Protein AF-A0A7G2SI62-F1 (afdb_monomer)

Sequence (96 aa):
MTEKNTNDGAEENEKLIARILPDVFIADGFGDCIIGVVEGFSQPMAVLYDKSKVLKSLQEHMEEDEAREYYEFNILGSYVGEYTPLYATKMEDLDE

Foldseek 3Di:
DDDPDLVVVLVVLVVVCCVVPVPADDDPPQSSQFPAWDDDPPADIETEGAPVSQLVSVCVPDPNVVSVVCCVCPQVVDDPDRHRHHYDYDPVRPVD

Mean predicted aligned error: 5.15 Å

Secondary structure (DSSP, 8-state):
-----HHHHHHHHHHHHHHH-TTS---TT-GGGEEEEEEETTEEEEEEEEHHHHHHHHTTTS-HHHHHHHIIIIIIT---STT--EEEPPGGGS--

pLDDT: mean 90.22, std 13.66, range [40.47, 98.12]

Solvent-accessible surface area (backbone atoms only — not comparable to full-atom values): 5699 Å² total; per-residue (Å²): 134,81,78,75,58,69,73,66,52,20,59,52,49,52,52,50,45,50,72,78,42,70,79,44,43,78,67,85,95,41,48,85,25,55,76,52,73,44,76,51,99,92,44,62,52,19,36,28,29,38,40,68,52,48,42,53,60,40,41,78,79,41,54,69,70,56,19,51,52,45,38,52,57,66,53,75,54,49,80,80,56,81,23,36,62,44,69,43,77,53,82,92,59,70,86,113

Nearest PDB structures (foldseek):
  7qiz-assembly1_NA  TM=3.035E-01  e=5.735E-01  Solanum lycopersicum
  8q87-assembly1_Ac  TM=2.549E-01  e=2.752E-01  Gallus gallus
  6xu8-assembly1_AD  TM=2.717E-01  e=7.490E-01  Drosophila melanogaster
  5xxu-assembly1_D  TM=2.949E-01  e=1.366E+00  Toxoplasma gondii
  6wdr-assembly1_D  TM=3.132E-01  e=1.668E+00  Saccharomyces cerevisiae S288C

Structure (mmCIF, N/CA/C/O backbone):
data_AF-A0A7G2SI62-F1
#
_entry.id   AF-A0A7G2SI62-F1
#
loop_
_atom_site.group_PDB
_atom_site.id
_atom_site.type_symbol
_atom_site.label_atom_id
_atom_site.label_alt_id
_atom_site.label_comp_id
_atom_site.label_asym_id
_atom_site.label_entity_id
_atom_site.label_seq_id
_atom_site.pdbx_PDB_ins_code
_atom_site.Cartn_x
_atom_site.Cartn_y
_atom_site.Cartn_z
_atom_site.occupancy
_atom_site.B_iso_or_equiv
_atom_site.auth_seq_id
_atom_site.auth_comp_id
_atom_site.auth_asym_id
_atom_site.auth_atom_id
_atom_site.pdbx_PDB_model_num
ATOM 1 N N . MET A 1 1 ? -23.477 8.326 -17.669 1.00 41.09 1 MET A N 1
ATOM 2 C CA . MET A 1 1 ? -22.105 8.371 -17.132 1.00 41.09 1 MET A CA 1
ATOM 3 C C . MET A 1 1 ? -22.053 7.275 -16.097 1.00 41.09 1 MET A C 1
ATOM 5 O O . MET A 1 1 ? -22.602 7.450 -15.024 1.00 41.09 1 MET A O 1
ATOM 9 N N . THR A 1 2 ? -21.614 6.090 -16.503 1.00 40.47 2 THR A N 1
ATOM 10 C CA . THR A 1 2 ? -21.564 4.910 -15.640 1.00 40.47 2 THR A CA 1
ATOM 11 C C . THR A 1 2 ? -20.462 5.122 -14.616 1.00 40.47 2 THR A C 1
ATOM 13 O O . THR A 1 2 ? -19.298 5.283 -14.980 1.00 40.47 2 THR A O 1
ATOM 16 N N . GLU A 1 3 ? -20.861 5.195 -13.350 1.00 45.34 3 GLU A N 1
ATOM 17 C CA . GLU A 1 3 ? -19.970 5.106 -12.202 1.00 45.34 3 GLU A CA 1
ATOM 18 C C . GLU A 1 3 ? -19.137 3.835 -12.384 1.00 45.34 3 GLU A C 1
ATOM 20 O O . GLU A 1 3 ? -19.684 2.736 -12.492 1.00 45.34 3 GLU A O 1
ATOM 25 N N . LYS A 1 4 ? -17.818 3.987 -12.543 1.00 41.44 4 LYS A N 1
ATOM 26 C CA . LYS A 1 4 ? -16.919 2.837 -12.503 1.00 41.44 4 LYS A CA 1
ATOM 27 C C . LYS A 1 4 ? -17.029 2.271 -11.095 1.00 41.44 4 LYS A C 1
ATOM 29 O O . LYS A 1 4 ? -16.691 2.969 -10.140 1.00 41.44 4 LYS A O 1
ATOM 34 N N . ASN A 1 5 ? -17.525 1.042 -10.987 1.00 44.34 5 ASN A N 1
ATOM 35 C CA . ASN A 1 5 ? -17.401 0.254 -9.772 1.00 44.34 5 ASN A CA 1
ATOM 36 C C . ASN A 1 5 ? -15.923 0.279 -9.375 1.00 44.34 5 ASN A C 1
ATOM 38 O O . ASN A 1 5 ? -15.063 -0.022 -10.201 1.00 44.34 5 ASN A O 1
ATOM 42 N N . THR A 1 6 ? -15.623 0.688 -8.146 1.00 52.81 6 THR A N 1
ATOM 43 C CA . THR A 1 6 ? -14.243 0.817 -7.653 1.00 52.81 6 THR A CA 1
ATOM 44 C C . THR A 1 6 ? -13.462 -0.490 -7.809 1.00 52.81 6 THR A C 1
ATOM 46 O O . THR A 1 6 ? -12.300 -0.450 -8.197 1.00 52.81 6 THR A O 1
ATOM 49 N N . ASN A 1 7 ? -14.156 -1.625 -7.675 1.00 54.97 7 ASN A N 1
ATOM 50 C CA . ASN A 1 7 ? -13.600 -2.972 -7.789 1.00 54.97 7 ASN A CA 1
ATOM 51 C C . ASN A 1 7 ? -13.050 -3.312 -9.194 1.00 54.97 7 ASN A C 1
ATOM 53 O O . ASN A 1 7 ? -12.068 -4.035 -9.318 1.00 54.97 7 ASN A O 1
ATOM 57 N N . ASP A 1 8 ? -13.626 -2.745 -10.263 1.00 61.72 8 ASP A N 1
ATOM 58 C CA . ASP A 1 8 ? -13.145 -2.977 -11.638 1.00 61.72 8 ASP A CA 1
ATOM 59 C C . ASP A 1 8 ? -11.857 -2.181 -11.931 1.00 61.72 8 ASP A C 1
ATOM 61 O O . ASP A 1 8 ? -11.150 -2.445 -12.901 1.00 61.72 8 ASP A O 1
ATOM 65 N N . GLY A 1 9 ? -11.557 -1.157 -11.122 1.00 75.38 9 GLY A N 1
ATOM 66 C CA . GLY A 1 9 ? -10.377 -0.312 -11.293 1.00 75.38 9 GLY A CA 1
ATOM 67 C C . GLY A 1 9 ? -9.096 -0.963 -10.777 1.00 75.38 9 GLY A C 1
ATOM 68 O O . GLY A 1 9 ? -8.064 -0.871 -11.441 1.00 75.38 9 GLY A O 1
ATOM 69 N N . ALA A 1 10 ? -9.161 -1.623 -9.620 1.00 84.00 10 ALA A N 1
ATOM 70 C CA . ALA A 1 10 ? -8.013 -2.286 -9.009 1.00 84.00 10 ALA A CA 1
ATOM 71 C C . ALA A 1 10 ? -7.505 -3.467 -9.837 1.00 84.00 10 ALA A C 1
ATOM 73 O O . ALA A 1 10 ? -6.319 -3.513 -10.154 1.00 84.00 10 ALA A O 1
ATOM 74 N N . GLU A 1 11 ? -8.398 -4.364 -10.261 1.00 88.94 11 GLU A N 1
ATOM 75 C CA . GLU A 1 11 ? -8.014 -5.538 -11.054 1.00 88.94 11 GLU A CA 1
ATOM 76 C C . GLU A 1 11 ? -7.349 -5.127 -12.382 1.00 88.94 11 GLU A C 1
ATOM 78 O O . GLU A 1 11 ? -6.348 -5.706 -12.811 1.00 88.94 11 GLU A O 1
ATOM 83 N N . GLU A 1 12 ? -7.861 -4.081 -13.035 1.00 89.31 12 GLU A N 1
ATOM 84 C CA . GLU A 1 12 ? -7.257 -3.550 -14.260 1.00 89.31 12 GLU A CA 1
ATOM 85 C C . GLU A 1 12 ? -5.894 -2.887 -14.005 1.00 89.31 12 GLU A C 1
ATOM 87 O O . GLU A 1 12 ? -4.989 -3.015 -14.835 1.00 89.31 12 GLU A O 1
ATOM 92 N N . ASN A 1 13 ? -5.704 -2.228 -12.856 1.00 90.00 13 ASN A N 1
ATOM 93 C CA . ASN A 1 13 ? -4.409 -1.670 -12.466 1.00 90.00 13 ASN A CA 1
ATOM 94 C C . ASN A 1 13 ? -3.377 -2.772 -12.196 1.00 90.00 13 ASN A C 1
ATOM 96 O O . ASN A 1 13 ? -2.257 -2.684 -12.695 1.00 90.00 13 ASN A O 1
ATOM 100 N N . GLU A 1 14 ? -3.748 -3.825 -11.469 1.00 94.50 14 GLU A N 1
ATOM 101 C CA . GLU A 1 14 ? -2.875 -4.974 -11.208 1.00 94.50 14 GLU A CA 1
ATOM 102 C C . GLU A 1 14 ? -2.460 -5.665 -12.510 1.00 94.50 14 GLU A C 1
ATOM 104 O O . GLU A 1 14 ? -1.271 -5.887 -12.744 1.00 94.50 14 GLU A O 1
ATOM 109 N N . LYS A 1 15 ? -3.413 -5.921 -13.419 1.00 94.44 15 LYS A N 1
ATOM 110 C CA . LYS A 1 15 ? -3.123 -6.472 -14.755 1.00 94.44 15 LYS A CA 1
ATOM 111 C C . LYS A 1 15 ? -2.194 -5.569 -15.559 1.00 94.44 15 LYS A C 1
ATOM 113 O O . LYS A 1 15 ? -1.307 -6.059 -16.261 1.00 94.44 15 LYS A O 1
ATOM 118 N N . LEU A 1 16 ? -2.402 -4.253 -15.499 1.00 93.81 16 LEU A N 1
ATOM 119 C CA . LEU A 1 16 ? -1.556 -3.291 -16.195 1.00 93.81 16 LEU A CA 1
ATOM 120 C C . LEU A 1 16 ? -0.125 -3.317 -15.650 1.00 93.81 16 LEU A C 1
ATOM 122 O O . LEU A 1 16 ? 0.812 -3.372 -16.449 1.00 93.81 16 LEU A O 1
ATOM 126 N N . ILE A 1 17 ? 0.030 -3.314 -14.324 1.00 95.75 17 ILE A N 1
ATOM 127 C CA . ILE A 1 17 ? 1.324 -3.399 -13.641 1.00 95.75 17 ILE A CA 1
ATOM 128 C C . ILE A 1 17 ? 2.010 -4.711 -14.010 1.00 95.75 17 ILE A C 1
ATOM 130 O O . ILE A 1 17 ? 3.102 -4.664 -14.561 1.00 95.75 17 ILE A O 1
ATOM 134 N N . ALA A 1 18 ? 1.351 -5.859 -13.841 1.00 95.12 18 ALA A N 1
ATOM 135 C CA . ALA A 1 18 ? 1.919 -7.169 -14.163 1.00 95.12 18 ALA A CA 1
ATOM 136 C C . ALA A 1 18 ? 2.337 -7.297 -15.640 1.00 95.12 18 ALA A C 1
ATOM 138 O O . ALA A 1 18 ? 3.314 -7.967 -15.967 1.00 95.12 18 ALA A O 1
ATOM 139 N N . ARG A 1 19 ? 1.618 -6.634 -16.557 1.00 96.25 19 ARG A N 1
ATOM 140 C CA . ARG A 1 19 ? 1.965 -6.622 -17.985 1.00 96.25 19 ARG A CA 1
ATOM 141 C C . ARG A 1 19 ? 3.190 -5.760 -18.298 1.00 96.25 19 ARG A C 1
ATOM 143 O O . ARG A 1 19 ? 3.948 -6.115 -19.196 1.00 96.25 19 ARG A O 1
ATOM 150 N N . ILE A 1 20 ? 3.334 -4.600 -17.655 1.00 95.56 20 ILE A N 1
ATOM 151 C CA . ILE A 1 20 ? 4.410 -3.635 -17.953 1.00 95.56 20 ILE A CA 1
ATOM 152 C C . ILE A 1 20 ? 5.670 -3.938 -17.132 1.00 95.56 20 ILE A C 1
ATOM 154 O O . ILE A 1 20 ? 6.781 -3.739 -17.616 1.00 95.56 20 ILE A O 1
ATOM 158 N N . LEU A 1 21 ? 5.486 -4.427 -15.910 1.00 94.88 21 LEU A N 1
ATOM 159 C CA . LEU A 1 21 ? 6.499 -4.630 -14.885 1.00 94.88 21 LEU A CA 1
ATOM 160 C C . LEU A 1 21 ? 6.367 -6.059 -14.334 1.00 94.88 21 LEU A C 1
ATOM 162 O O . LEU A 1 21 ? 5.890 -6.252 -13.223 1.00 94.88 21 LEU A O 1
ATOM 166 N N . PRO A 1 22 ? 6.748 -7.088 -15.103 1.00 93.94 22 PRO A N 1
ATOM 167 C CA . PRO A 1 22 ? 6.520 -8.481 -14.712 1.00 93.94 22 PRO A CA 1
ATOM 168 C C . PRO A 1 22 ? 7.326 -8.926 -13.481 1.00 93.94 22 PRO A C 1
ATOM 170 O O . PRO A 1 22 ? 6.992 -9.944 -12.883 1.00 93.94 22 PRO A O 1
ATOM 173 N N . ASP A 1 23 ? 8.374 -8.183 -13.113 1.00 93.25 23 ASP A N 1
ATOM 174 C CA . ASP A 1 23 ? 9.271 -8.529 -12.007 1.00 93.25 23 ASP A CA 1
ATOM 175 C C . ASP A 1 23 ? 8.853 -7.908 -10.661 1.00 93.25 23 ASP A C 1
ATOM 177 O O . ASP A 1 23 ? 9.407 -8.282 -9.626 1.00 93.25 23 ASP A O 1
ATOM 181 N N . VAL A 1 24 ? 7.896 -6.964 -10.645 1.00 95.50 24 VAL A N 1
ATOM 182 C CA . VAL A 1 24 ? 7.457 -6.338 -9.388 1.00 95.50 24 VAL A CA 1
ATOM 183 C C . VAL A 1 24 ? 6.476 -7.222 -8.638 1.00 95.50 24 VAL A C 1
ATOM 185 O O . VAL A 1 24 ? 5.625 -7.882 -9.234 1.00 95.50 24 VAL A O 1
ATOM 188 N N . PHE A 1 25 ? 6.557 -7.195 -7.311 1.00 95.69 25 PHE A N 1
ATOM 189 C CA . PHE A 1 25 ? 5.605 -7.909 -6.475 1.00 95.69 25 PHE A CA 1
ATOM 190 C C . PHE A 1 25 ? 4.365 -7.047 -6.221 1.00 95.69 25 PHE A C 1
ATOM 192 O O . PHE A 1 25 ? 4.461 -5.863 -5.892 1.00 95.69 25 PHE A O 1
ATOM 199 N N . ILE A 1 26 ? 3.192 -7.657 -6.375 1.00 95.56 26 ILE A N 1
ATOM 200 C CA . ILE A 1 26 ? 1.889 -7.084 -6.026 1.00 95.56 26 ILE A CA 1
ATOM 201 C C . ILE A 1 26 ? 1.427 -7.794 -4.749 1.00 95.56 26 ILE A C 1
ATOM 203 O O . ILE A 1 26 ? 1.564 -9.010 -4.639 1.00 95.56 26 ILE A O 1
ATOM 207 N N . ALA A 1 27 ? 0.947 -7.035 -3.765 1.00 94.06 27 ALA A N 1
ATOM 208 C CA . ALA A 1 27 ? 0.424 -7.583 -2.525 1.00 94.06 27 ALA A CA 1
ATOM 209 C C . ALA A 1 27 ? -1.021 -8.045 -2.754 1.00 94.06 27 ALA A C 1
ATOM 211 O O . ALA A 1 27 ? -1.906 -7.226 -3.014 1.00 94.06 27 ALA A O 1
ATOM 212 N N . ASP A 1 28 ? -1.246 -9.354 -2.656 1.00 90.81 28 ASP A N 1
ATOM 213 C CA . ASP A 1 28 ? -2.555 -9.962 -2.893 1.00 90.81 28 ASP A CA 1
ATOM 214 C C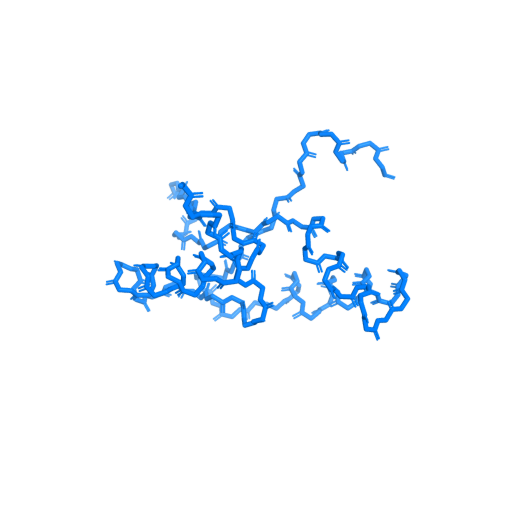 . ASP A 1 28 ? -3.629 -9.380 -1.963 1.00 90.81 28 ASP A C 1
ATOM 216 O O . ASP A 1 28 ? -3.417 -9.216 -0.762 1.00 90.81 28 ASP A O 1
ATOM 220 N N . GLY A 1 29 ? -4.805 -9.094 -2.525 1.00 90.81 29 GLY A N 1
ATOM 221 C CA . GLY A 1 29 ? -5.959 -8.586 -1.776 1.00 90.81 29 GLY A CA 1
ATOM 222 C C . GLY A 1 29 ? -5.939 -7.080 -1.496 1.00 90.81 29 GLY A C 1
ATOM 223 O O . GLY A 1 29 ? -6.913 -6.565 -0.958 1.00 90.81 29 GLY A O 1
ATOM 224 N N . PHE A 1 30 ? -4.887 -6.359 -1.900 1.00 94.81 30 PHE A N 1
ATOM 225 C CA . PHE A 1 30 ? -4.747 -4.918 -1.652 1.00 94.81 30 PHE A CA 1
ATOM 226 C C . PHE A 1 30 ? -4.768 -4.060 -2.925 1.00 94.81 30 PHE A C 1
ATOM 228 O O . PHE A 1 30 ? -4.338 -2.906 -2.889 1.00 94.81 30 PHE A O 1
ATOM 235 N N . GLY A 1 31 ? -5.300 -4.564 -4.042 1.00 94.31 31 GLY A N 1
ATOM 236 C CA . GLY A 1 31 ? -5.354 -3.840 -5.319 1.00 94.31 31 GLY A CA 1
ATOM 237 C C . GLY A 1 31 ? -5.979 -2.443 -5.239 1.00 94.31 31 GLY A C 1
ATOM 238 O O . GLY A 1 31 ? -5.449 -1.484 -5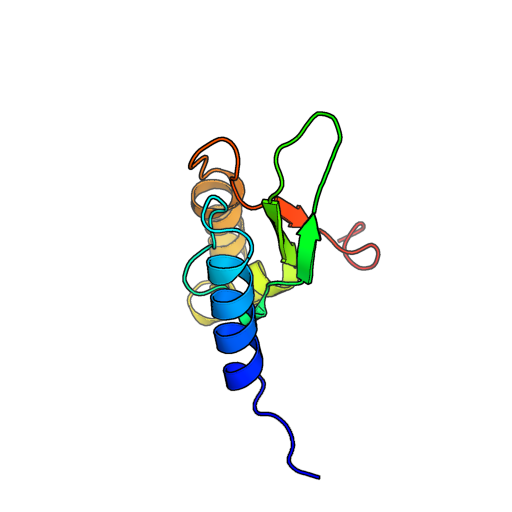.802 1.00 94.31 31 GLY A O 1
ATOM 239 N N . ASP A 1 32 ? -7.053 -2.281 -4.460 1.00 94.38 32 ASP A N 1
ATOM 240 C CA . ASP A 1 32 ? -7.722 -0.985 -4.229 1.00 94.38 32 ASP A CA 1
ATOM 241 C C . ASP A 1 32 ? -6.880 0.014 -3.405 1.00 94.38 32 ASP A C 1
ATOM 243 O O . ASP A 1 32 ? -7.176 1.219 -3.330 1.00 94.38 32 ASP A O 1
ATOM 247 N N . CYS A 1 33 ? -5.813 -0.482 -2.778 1.00 96.50 33 CYS A N 1
ATOM 248 C CA . CYS A 1 33 ? -4.857 0.302 -2.010 1.00 96.50 33 CYS A CA 1
ATOM 249 C C . CYS A 1 33 ? -3.670 0.775 -2.864 1.00 96.50 33 CYS A C 1
ATOM 251 O O . CYS A 1 33 ? -2.884 1.592 -2.384 1.00 96.50 33 CYS A O 1
ATOM 253 N N . ILE A 1 34 ? -3.540 0.321 -4.118 1.00 96.62 34 ILE A N 1
ATOM 254 C CA . ILE A 1 34 ? -2.462 0.739 -5.022 1.00 96.62 34 ILE A CA 1
ATOM 255 C C . ILE A 1 34 ? -2.620 2.222 -5.377 1.00 96.62 34 ILE A C 1
ATOM 257 O O . ILE A 1 34 ? -3.651 2.665 -5.887 1.00 96.62 34 ILE A O 1
ATOM 261 N N . ILE A 1 35 ? -1.557 2.992 -5.143 1.00 95.88 35 ILE A N 1
ATOM 262 C CA . ILE A 1 35 ? -1.417 4.379 -5.605 1.00 95.88 35 ILE A CA 1
ATOM 263 C C . ILE A 1 35 ? -0.763 4.399 -6.992 1.00 95.88 35 ILE A C 1
ATOM 265 O O . ILE A 1 35 ? -1.136 5.203 -7.847 1.00 95.88 35 ILE A O 1
ATOM 269 N N . GLY A 1 36 ? 0.217 3.519 -7.217 1.00 95.50 36 GLY A N 1
ATOM 270 C CA . GLY A 1 36 ? 0.969 3.428 -8.465 1.00 95.50 36 GLY A CA 1
ATOM 271 C C . GLY A 1 36 ? 2.270 2.650 -8.295 1.00 95.50 36 GLY A C 1
ATOM 272 O O . GLY A 1 36 ? 2.343 1.716 -7.502 1.00 95.50 36 GLY A O 1
ATOM 273 N N . VAL A 1 37 ? 3.304 3.054 -9.032 1.00 96.38 37 VAL A N 1
ATOM 274 C CA . VAL A 1 37 ? 4.664 2.506 -8.926 1.00 96.38 37 VAL A CA 1
ATOM 275 C C . VAL A 1 37 ? 5.653 3.615 -8.594 1.00 96.38 37 VAL A C 1
ATOM 277 O O . VAL A 1 37 ? 5.451 4.767 -8.979 1.00 96.38 37 VAL A O 1
ATOM 280 N N . VAL A 1 38 ? 6.710 3.273 -7.867 1.00 95.44 38 VAL A N 1
ATOM 281 C CA . VAL A 1 38 ? 7.761 4.196 -7.434 1.00 95.44 38 VAL A CA 1
ATOM 282 C C . VAL A 1 38 ? 9.116 3.712 -7.931 1.00 95.44 38 VAL A C 1
ATOM 284 O O . VAL A 1 38 ? 9.381 2.513 -7.958 1.00 95.44 38 VAL A O 1
ATOM 287 N N . GLU A 1 39 ? 9.971 4.649 -8.332 1.00 92.62 39 GLU A N 1
ATOM 288 C CA . GLU A 1 39 ? 11.334 4.394 -8.793 1.00 92.62 39 GLU A CA 1
ATOM 289 C C . GLU A 1 39 ? 12.332 5.274 -8.033 1.00 92.62 39 GLU A C 1
ATOM 291 O O . GLU A 1 39 ? 12.033 6.410 -7.659 1.00 92.62 39 GLU A O 1
ATOM 296 N N . GLY A 1 40 ? 13.536 4.754 -7.807 1.00 89.25 40 GLY A N 1
ATOM 297 C CA . GLY A 1 40 ? 14.626 5.494 -7.185 1.00 89.25 40 GLY A CA 1
ATOM 298 C C . GLY A 1 40 ? 15.972 5.038 -7.731 1.00 89.25 40 GLY A C 1
ATOM 299 O O . GLY A 1 40 ? 16.125 3.917 -8.194 1.00 89.25 40 GLY A O 1
ATOM 300 N N . PHE A 1 41 ? 16.990 5.896 -7.668 1.00 87.62 41 PHE A N 1
ATOM 301 C CA . PHE A 1 41 ? 18.318 5.536 -8.181 1.00 87.62 41 PHE A CA 1
ATOM 302 C C . PHE A 1 41 ? 18.945 4.339 -7.441 1.00 87.62 41 PHE A C 1
ATOM 304 O O . PHE A 1 41 ? 19.641 3.529 -8.044 1.00 87.62 41 PHE A O 1
ATOM 311 N N . SER A 1 42 ? 18.707 4.231 -6.131 1.00 85.81 42 SER A N 1
ATOM 312 C CA . SER A 1 42 ? 19.262 3.183 -5.266 1.00 85.81 42 SER A CA 1
ATOM 313 C C . SER A 1 42 ? 18.245 2.120 -4.852 1.00 85.81 42 SER A C 1
ATOM 315 O O . SER A 1 42 ? 18.568 1.295 -3.999 1.00 85.81 42 SER A O 1
ATOM 317 N N . GLN A 1 43 ? 17.021 2.165 -5.383 1.00 81.62 43 GLN A N 1
ATOM 318 C CA . GLN A 1 43 ? 15.987 1.180 -5.087 1.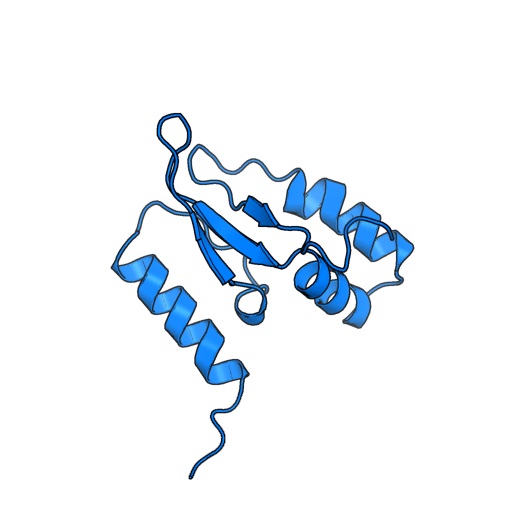00 81.62 43 GLN A CA 1
ATOM 319 C C . GLN A 1 43 ? 15.321 0.695 -6.374 1.00 81.62 43 GLN A C 1
ATOM 321 O O . GLN A 1 43 ? 14.961 1.523 -7.213 1.00 81.62 43 GLN A O 1
ATOM 326 N N . PRO A 1 44 ? 15.145 -0.625 -6.531 1.00 88.50 44 PRO A N 1
ATOM 327 C CA . PRO A 1 44 ? 14.358 -1.183 -7.617 1.00 88.50 44 PRO A CA 1
ATOM 328 C C . PRO A 1 44 ? 12.943 -0.602 -7.641 1.00 88.50 44 PRO A C 1
ATOM 330 O O . PRO A 1 44 ? 12.427 -0.125 -6.629 1.00 88.50 44 PRO A O 1
ATOM 333 N N . MET A 1 45 ? 12.315 -0.643 -8.813 1.00 93.94 45 MET A N 1
ATOM 334 C CA . MET A 1 45 ? 10.939 -0.186 -8.964 1.00 93.94 45 MET A CA 1
ATOM 335 C C . MET A 1 45 ? 9.998 -1.020 -8.089 1.00 93.94 45 MET A C 1
ATOM 337 O O . MET A 1 45 ? 10.067 -2.241 -8.105 1.00 93.94 45 MET A O 1
ATOM 341 N N . ALA A 1 46 ? 9.089 -0.392 -7.360 1.00 96.56 46 ALA A N 1
ATOM 342 C CA . ALA A 1 46 ? 8.160 -1.109 -6.491 1.00 96.56 46 ALA A CA 1
ATOM 343 C C . ALA A 1 46 ? 6.733 -0.608 -6.684 1.00 96.56 46 ALA A C 1
ATOM 345 O O . ALA A 1 46 ? 6.509 0.543 -7.066 1.00 96.56 46 ALA A O 1
ATOM 346 N 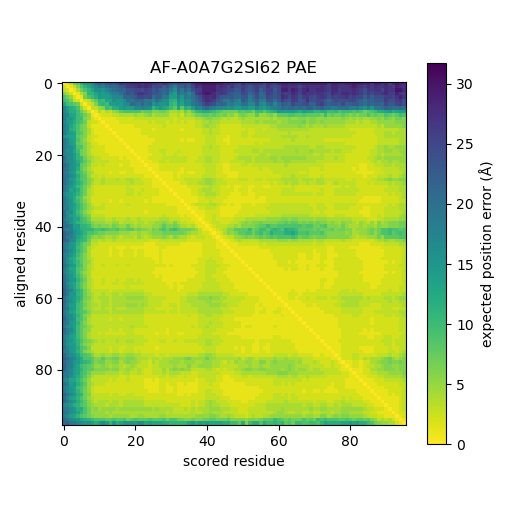N . VAL A 1 47 ? 5.755 -1.464 -6.397 1.00 97.44 47 VAL A N 1
ATOM 347 C CA . VAL A 1 47 ? 4.356 -1.036 -6.300 1.00 97.44 47 VAL A CA 1
ATOM 348 C C . VAL A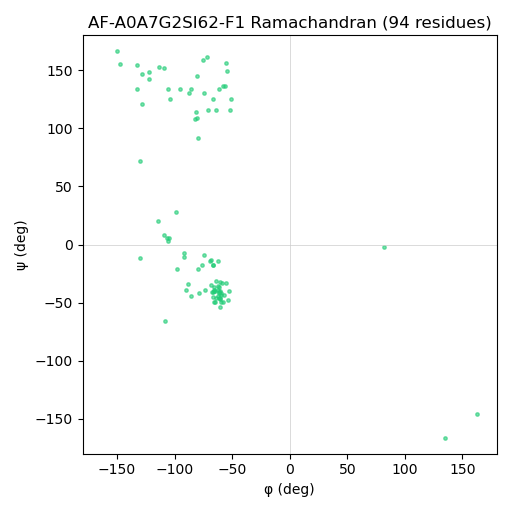 1 47 ? 4.182 -0.269 -4.992 1.00 97.44 47 VAL A C 1
ATOM 350 O O . VAL A 1 47 ? 4.621 -0.725 -3.936 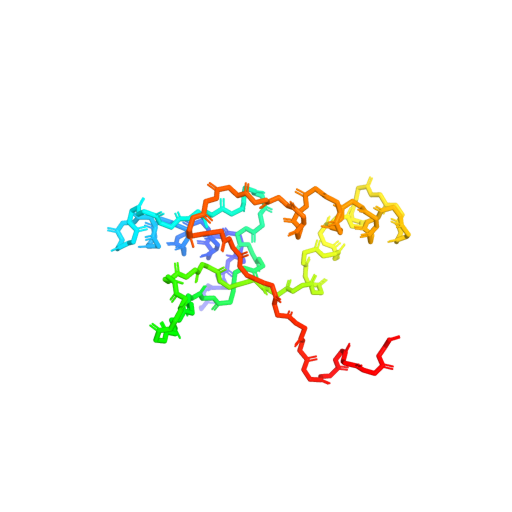1.00 97.44 47 VAL A O 1
ATOM 353 N N . LEU A 1 48 ? 3.571 0.912 -5.075 1.00 97.56 48 LEU A N 1
ATOM 354 C CA . LEU A 1 48 ? 3.345 1.805 -3.947 1.00 97.56 48 LEU A CA 1
ATOM 355 C C . LEU A 1 48 ? 1.884 1.740 -3.504 1.00 97.56 48 LEU A C 1
ATOM 357 O O . LEU A 1 48 ? 0.975 2.012 -4.294 1.00 97.56 48 LEU A O 1
ATOM 361 N N . TYR A 1 49 ? 1.680 1.447 -2.226 1.00 97.81 49 TYR A N 1
ATOM 362 C CA . TYR A 1 49 ? 0.374 1.331 -1.589 1.00 97.81 49 TYR A CA 1
ATOM 363 C C . TYR A 1 49 ? 0.108 2.489 -0.626 1.00 97.81 49 TYR A C 1
ATOM 365 O O . TYR A 1 49 ? 1.023 3.057 -0.030 1.00 97.81 49 TYR A O 1
ATOM 373 N N . ASP A 1 50 ? -1.168 2.808 -0.445 1.00 97.50 50 ASP A N 1
ATOM 374 C CA . ASP A 1 50 ? -1.677 3.672 0.618 1.00 97.50 50 ASP A CA 1
ATOM 375 C C . ASP A 1 50 ? -1.789 2.863 1.919 1.00 97.50 50 ASP A C 1
ATOM 377 O O . ASP A 1 50 ? -2.655 1.991 2.036 1.00 97.50 50 ASP A O 1
ATOM 381 N N . LYS A 1 51 ? -0.911 3.135 2.895 1.00 97.75 51 LYS A N 1
ATOM 382 C CA . LYS A 1 51 ? -0.872 2.412 4.178 1.00 97.75 51 LYS A CA 1
ATOM 383 C C . LYS A 1 51 ? -2.217 2.474 4.909 1.00 97.75 51 LYS A C 1
ATOM 385 O O . LYS A 1 51 ? -2.678 1.457 5.425 1.00 97.75 51 LYS A O 1
ATOM 390 N N . SER A 1 52 ? -2.848 3.643 4.947 1.00 97.00 52 SER A N 1
ATOM 391 C CA . SER A 1 52 ? -4.091 3.873 5.689 1.00 97.00 52 SER A CA 1
ATOM 392 C C . SER A 1 52 ? -5.244 3.065 5.089 1.00 97.00 52 SER A C 1
ATOM 394 O O . SER A 1 52 ? -6.052 2.492 5.821 1.00 97.00 52 SER A O 1
ATOM 396 N N . LYS A 1 53 ? -5.288 2.918 3.756 1.00 97.00 53 LYS A N 1
ATOM 397 C CA . LYS A 1 53 ? -6.251 2.018 3.098 1.00 97.00 53 LYS A CA 1
ATOM 398 C C . LYS A 1 53 ? -5.988 0.542 3.390 1.00 97.00 53 LYS A C 1
ATOM 400 O O . LYS A 1 53 ? -6.950 -0.186 3.621 1.00 97.00 53 LYS A O 1
ATOM 405 N N . VAL A 1 54 ? -4.724 0.113 3.407 1.00 97.75 54 VAL A N 1
ATOM 406 C CA . VAL A 1 54 ? -4.359 -1.272 3.759 1.00 97.75 54 VAL A CA 1
ATOM 407 C C . VAL A 1 54 ? -4.831 -1.595 5.177 1.00 97.75 54 VAL A C 1
ATOM 409 O O . VAL A 1 54 ? -5.532 -2.584 5.378 1.00 97.75 54 VAL A O 1
ATOM 412 N N . LEU A 1 55 ? -4.527 -0.727 6.148 1.00 97.62 55 LEU A N 1
ATOM 413 C CA . LEU A 1 55 ? -4.978 -0.885 7.534 1.00 97.62 55 LEU A CA 1
ATOM 414 C C . LEU A 1 55 ? -6.504 -0.912 7.638 1.00 97.62 55 LEU A C 1
ATOM 416 O O . LEU A 1 55 ? -7.055 -1.771 8.319 1.00 97.62 55 LEU A O 1
ATOM 420 N N . LYS A 1 56 ? -7.198 -0.024 6.920 1.00 97.06 56 LYS A N 1
ATOM 421 C CA . LYS A 1 56 ? -8.663 -0.007 6.894 1.00 97.06 56 LYS A CA 1
ATOM 422 C C . LYS A 1 56 ? -9.259 -1.291 6.309 1.00 97.06 56 LYS A C 1
ATOM 424 O O . LYS A 1 56 ? -10.261 -1.765 6.827 1.00 97.06 56 LYS A O 1
ATOM 429 N N . SER A 1 57 ? -8.652 -1.854 5.265 1.00 96.62 57 SER A N 1
ATOM 430 C CA . SER A 1 57 ? -9.082 -3.132 4.684 1.00 96.62 57 SER A CA 1
ATOM 431 C C . SER A 1 57 ? -8.891 -4.289 5.670 1.00 96.62 57 SER A C 1
ATOM 433 O O . SER A 1 57 ? -9.785 -5.116 5.818 1.00 96.62 57 SER A O 1
ATOM 435 N N . LEU A 1 58 ? -7.783 -4.310 6.419 1.00 97.44 58 LEU A N 1
ATOM 436 C CA . LEU A 1 58 ? -7.584 -5.285 7.496 1.00 97.44 58 LEU A CA 1
ATOM 437 C C . LEU A 1 58 ? -8.646 -5.147 8.596 1.00 97.44 58 LEU A C 1
ATOM 439 O O . LEU A 1 58 ? -9.188 -6.155 9.046 1.00 97.44 58 LEU A O 1
ATOM 443 N N . GLN A 1 59 ? -8.993 -3.914 8.981 1.00 97.19 59 GLN A N 1
ATOM 444 C CA . GLN A 1 59 ? -10.003 -3.631 10.010 1.00 97.19 59 GLN A CA 1
ATOM 445 C C . GLN A 1 59 ? -11.419 -4.129 9.663 1.00 97.19 59 GLN A C 1
ATOM 447 O O . GLN A 1 59 ? -12.276 -4.216 10.539 1.00 97.19 59 GLN A O 1
ATOM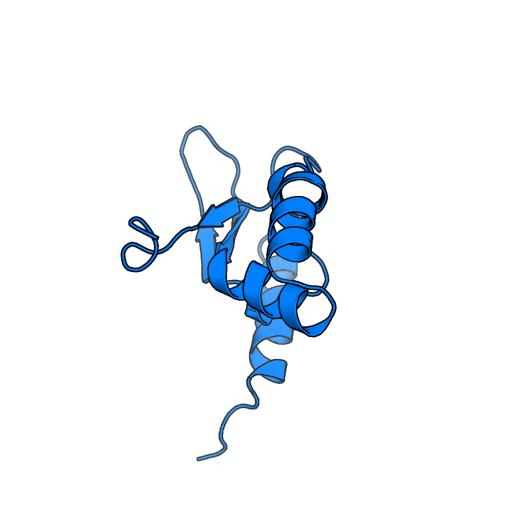 452 N N . GLU A 1 60 ? -11.693 -4.501 8.409 1.00 96.62 60 GLU A N 1
ATOM 453 C CA . GLU A 1 60 ? -12.951 -5.171 8.046 1.00 96.62 60 GLU A CA 1
ATOM 454 C C . GLU A 1 60 ? -13.039 -6.603 8.607 1.00 96.62 60 GLU A C 1
ATOM 456 O O . GLU A 1 60 ? -14.114 -7.214 8.618 1.00 96.62 60 GLU A O 1
ATOM 461 N N . HIS A 1 61 ? -11.912 -7.157 9.062 1.00 96.06 61 HIS A N 1
ATOM 462 C CA . HIS A 1 61 ? -11.774 -8.549 9.485 1.00 96.06 61 HIS A CA 1
ATOM 463 C C . HIS A 1 61 ? -11.115 -8.728 10.858 1.00 96.06 61 HIS A C 1
ATOM 465 O O . HIS A 1 61 ? -11.160 -9.836 11.393 1.00 96.06 61 HIS A O 1
ATOM 471 N N . MET A 1 62 ? -10.521 -7.678 11.428 1.00 97.38 62 MET A N 1
ATOM 472 C CA . MET A 1 62 ? -9.862 -7.701 12.737 1.00 97.38 62 MET A CA 1
ATOM 473 C C . MET A 1 62 ? -9.943 -6.336 13.431 1.00 97.38 62 MET A C 1
ATOM 475 O O . MET A 1 62 ? -10.284 -5.335 12.807 1.00 97.38 62 MET A O 1
ATOM 479 N N . GLU A 1 63 ? -9.641 -6.286 14.726 1.00 98.06 63 GLU A N 1
ATOM 480 C CA . GLU A 1 63 ? -9.640 -5.029 15.485 1.00 98.06 63 GLU A CA 1
ATOM 481 C C . GLU A 1 63 ? -8.454 -4.131 15.093 1.00 98.06 63 GLU A C 1
ATOM 483 O O . GLU A 1 63 ? -7.461 -4.598 14.537 1.00 98.06 63 GLU A O 1
ATOM 488 N N . GLU A 1 64 ? -8.529 -2.832 15.399 1.00 96.12 64 GLU A N 1
ATOM 489 C CA . GLU A 1 64 ? -7.514 -1.847 14.988 1.00 96.12 64 GLU A CA 1
ATOM 490 C C . GLU A 1 64 ? -6.083 -2.232 15.396 1.00 96.12 64 GLU A C 1
ATOM 492 O O . GLU A 1 64 ? -5.170 -2.178 14.567 1.00 96.12 64 GLU A O 1
ATOM 497 N N . ASP A 1 65 ? -5.882 -2.627 16.654 1.00 97.12 65 ASP A N 1
ATOM 498 C CA . ASP A 1 65 ? -4.556 -2.997 17.159 1.00 97.12 65 ASP A CA 1
ATOM 499 C C . ASP A 1 65 ? -4.027 -4.265 16.473 1.00 97.12 65 ASP A C 1
ATOM 501 O O . ASP A 1 65 ? -2.857 -4.322 16.093 1.00 97.12 65 ASP A O 1
ATOM 505 N N . GLU A 1 66 ? -4.903 -5.242 16.223 1.00 98.12 66 GLU A N 1
ATOM 506 C CA . GLU A 1 66 ? -4.558 -6.466 15.494 1.00 98.12 66 GLU A CA 1
ATOM 507 C C . GLU A 1 66 ? -4.209 -6.159 14.032 1.00 98.12 66 GLU A C 1
ATOM 509 O O . GLU A 1 66 ? -3.228 -6.684 13.511 1.00 98.12 66 GLU A O 1
ATOM 514 N N . ALA A 1 67 ? -4.937 -5.243 13.385 1.00 98.00 67 ALA A N 1
ATOM 515 C CA . ALA A 1 67 ? -4.638 -4.783 12.031 1.00 98.00 67 ALA A CA 1
ATOM 516 C C . ALA A 1 67 ? -3.265 -4.108 11.947 1.00 98.00 67 ALA A C 1
ATOM 518 O O . ALA A 1 67 ? -2.518 -4.348 10.994 1.00 98.00 67 ALA A O 1
ATOM 519 N N . ARG A 1 68 ? -2.911 -3.288 12.945 1.00 97.00 68 ARG A N 1
ATOM 520 C CA . ARG A 1 68 ? -1.605 -2.621 13.019 1.00 97.00 68 ARG A CA 1
ATOM 521 C C . ARG A 1 68 ? -0.476 -3.638 13.185 1.00 97.00 68 ARG A C 1
ATOM 523 O O . ARG A 1 68 ? 0.471 -3.610 12.401 1.00 97.00 68 ARG A O 1
ATOM 530 N N . GLU A 1 69 ? -0.604 -4.567 14.131 1.00 98.00 69 GLU A N 1
ATOM 531 C CA . GLU A 1 69 ? 0.379 -5.637 14.330 1.00 98.00 69 GLU A CA 1
ATOM 532 C C . GLU A 1 69 ? 0.499 -6.529 13.084 1.00 98.00 69 GLU A C 1
ATOM 534 O O . GLU A 1 69 ? 1.603 -6.804 12.606 1.00 98.00 69 GLU A O 1
ATOM 539 N N . TYR A 1 70 ? -0.628 -6.942 12.501 1.00 97.69 70 TYR A N 1
ATOM 540 C CA . TYR A 1 70 ? -0.636 -7.773 11.303 1.00 97.69 70 TYR A CA 1
ATOM 541 C C . TYR A 1 70 ? 0.059 -7.073 10.136 1.00 97.69 70 TYR A C 1
ATOM 543 O O . TYR A 1 70 ? 0.896 -7.687 9.471 1.00 97.69 70 TYR A O 1
ATOM 551 N N . TYR A 1 71 ? -0.243 -5.792 9.912 1.00 97.56 71 TYR A N 1
ATOM 552 C CA . TYR A 1 71 ? 0.421 -4.982 8.900 1.00 97.56 71 TYR A CA 1
ATOM 553 C C . TYR A 1 71 ? 1.934 -4.919 9.135 1.00 97.56 71 TYR A C 1
ATOM 555 O O . TYR A 1 71 ? 2.702 -5.179 8.212 1.00 97.56 71 TYR A O 1
ATOM 563 N N . GLU A 1 72 ? 2.383 -4.615 10.352 1.00 97.06 72 GLU A N 1
ATOM 564 C CA . GLU A 1 72 ? 3.810 -4.464 10.651 1.00 97.06 72 GLU A CA 1
ATOM 565 C C . GLU A 1 72 ? 4.597 -5.759 10.425 1.00 97.06 72 GLU A C 1
ATOM 567 O O . GLU A 1 72 ? 5.659 -5.729 9.799 1.00 97.06 72 GLU A O 1
ATOM 572 N N . PHE A 1 73 ? 4.069 -6.902 10.867 1.00 96.50 73 PHE A N 1
ATOM 573 C CA . PHE A 1 73 ? 4.780 -8.177 10.773 1.00 96.50 73 PHE A CA 1
ATOM 574 C C . PHE A 1 73 ? 4.592 -8.895 9.433 1.00 96.50 73 PHE A C 1
ATOM 576 O O . PHE A 1 73 ? 5.565 -9.402 8.876 1.00 96.50 73 PHE A O 1
ATOM 583 N N . ASN A 1 74 ? 3.365 -8.957 8.910 1.00 96.00 74 ASN A N 1
ATOM 584 C CA . ASN A 1 74 ? 3.029 -9.806 7.760 1.00 96.00 74 ASN A CA 1
ATOM 585 C C . ASN A 1 74 ? 3.012 -9.056 6.430 1.00 96.00 74 ASN A C 1
ATOM 587 O O . ASN A 1 74 ? 3.118 -9.695 5.387 1.00 96.00 74 ASN A O 1
ATOM 591 N N . ILE A 1 75 ? 2.862 -7.730 6.447 1.00 95.94 75 ILE A N 1
ATOM 592 C CA . ILE A 1 75 ? 2.763 -6.926 5.224 1.00 95.94 75 ILE A CA 1
ATOM 593 C C . ILE A 1 75 ? 4.037 -6.106 5.037 1.00 95.94 75 ILE A C 1
ATOM 595 O O . ILE A 1 75 ? 4.812 -6.373 4.123 1.00 95.94 75 ILE A O 1
ATOM 599 N N . LEU A 1 76 ? 4.300 -5.151 5.931 1.00 96.25 76 LEU A N 1
ATOM 600 C CA . LEU A 1 76 ? 5.488 -4.300 5.884 1.00 96.25 76 LEU A CA 1
ATOM 601 C C . LEU A 1 76 ? 6.770 -5.108 6.129 1.00 96.25 76 LEU A C 1
ATOM 603 O O . LEU A 1 76 ? 7.778 -4.887 5.462 1.00 96.25 76 LEU A O 1
ATOM 607 N N . GLY A 1 77 ? 6.729 -6.052 7.072 1.00 93.06 77 GLY A N 1
ATOM 608 C CA . GLY A 1 77 ? 7.844 -6.946 7.384 1.00 93.06 77 GLY A CA 1
ATOM 609 C C . GLY A 1 77 ? 8.081 -8.058 6.356 1.00 93.06 77 GLY A C 1
ATOM 610 O O . GLY A 1 77 ? 9.102 -8.746 6.435 1.00 93.06 77 GLY A O 1
ATOM 611 N N . SER A 1 78 ? 7.179 -8.243 5.385 1.00 90.81 78 SER A N 1
ATOM 612 C CA . SER A 1 78 ? 7.308 -9.286 4.365 1.00 90.81 78 SER A CA 1
ATOM 613 C C . SER A 1 78 ? 8.281 -8.856 3.274 1.00 90.81 78 SER A C 1
ATOM 615 O O . SER A 1 78 ? 7.925 -8.205 2.293 1.00 90.81 78 SER A O 1
ATOM 617 N N . TYR A 1 79 ? 9.550 -9.217 3.451 1.00 89.81 79 TYR A N 1
ATOM 618 C CA . TYR A 1 79 ? 10.555 -9.053 2.411 1.00 89.81 79 TYR A CA 1
ATOM 619 C C . TYR A 1 79 ? 10.482 -10.221 1.420 1.00 89.81 79 TYR A C 1
ATOM 621 O O . TYR A 1 79 ? 10.892 -11.340 1.734 1.00 89.81 79 TYR A O 1
ATOM 629 N N . VAL A 1 80 ? 9.989 -9.948 0.211 1.00 90.50 80 VAL A N 1
ATOM 630 C CA . VAL A 1 80 ? 9.819 -10.942 -0.869 1.00 90.50 80 VAL A CA 1
ATOM 631 C C . VAL A 1 80 ? 10.856 -10.800 -1.989 1.00 90.50 80 VAL A C 1
ATOM 633 O O . VAL A 1 80 ? 10.833 -11.549 -2.961 1.00 90.50 80 VAL A O 1
ATOM 636 N N . GLY A 1 81 ? 11.807 -9.876 -1.837 1.00 91.75 81 GLY A N 1
ATOM 637 C CA . GLY A 1 81 ? 12.917 -9.663 -2.763 1.00 91.75 81 GLY A CA 1
ATOM 638 C C . GLY A 1 81 ? 13.161 -8.191 -3.083 1.00 91.75 8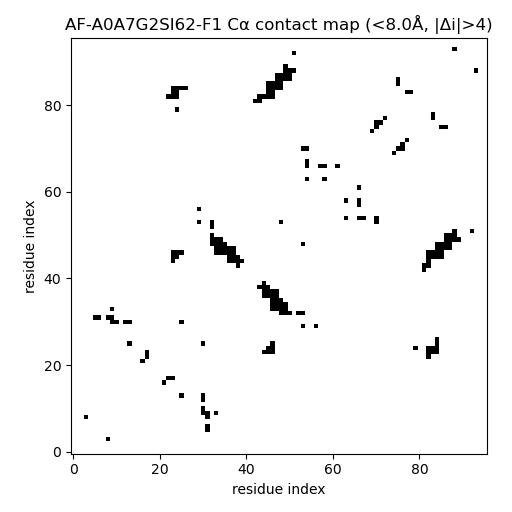1 GLY A C 1
ATOM 639 O O . GLY A 1 81 ? 12.655 -7.288 -2.422 1.00 91.75 81 GLY A O 1
ATOM 640 N N . GLU A 1 82 ? 13.950 -7.944 -4.121 1.00 90.94 82 GLU A N 1
ATOM 641 C CA . GLU A 1 82 ? 14.374 -6.598 -4.526 1.00 90.94 82 GLU A CA 1
ATOM 642 C C . GLU A 1 82 ? 13.208 -5.670 -4.905 1.00 90.94 82 GLU A C 1
ATOM 644 O O . GLU A 1 82 ? 13.265 -4.478 -4.618 1.00 90.94 82 GLU A O 1
ATOM 649 N N . TYR A 1 83 ? 12.127 -6.219 -5.462 1.00 94.31 83 TYR A N 1
ATOM 650 C CA . TYR A 1 83 ? 10.935 -5.476 -5.881 1.00 94.31 83 TYR A CA 1
ATOM 651 C C . TYR A 1 83 ? 9.787 -5.545 -4.857 1.00 94.31 83 TYR A C 1
ATOM 653 O O . TYR A 1 83 ? 8.611 -5.529 -5.229 1.00 94.31 83 TYR A O 1
ATOM 661 N N . THR A 1 84 ? 10.123 -5.708 -3.570 1.00 95.25 84 THR A N 1
ATOM 662 C CA . THR A 1 84 ? 9.142 -5.757 -2.470 1.00 95.25 84 THR A CA 1
ATOM 663 C C . THR A 1 84 ? 8.281 -4.483 -2.469 1.00 95.25 84 THR A C 1
ATOM 665 O O . THR A 1 84 ? 8.838 -3.393 -2.629 1.00 95.25 84 THR A O 1
ATOM 668 N N . PRO A 1 85 ? 6.948 -4.584 -2.280 1.00 96.56 85 PRO A N 1
ATOM 669 C CA . PRO A 1 85 ? 6.063 -3.426 -2.215 1.00 96.56 85 PRO A CA 1
ATOM 670 C C . PRO A 1 85 ? 6.482 -2.383 -1.180 1.00 96.56 85 PRO A C 1
ATOM 672 O O . PRO A 1 85 ? 7.012 -2.713 -0.119 1.00 96.56 85 PRO A O 1
ATOM 675 N N . LEU A 1 86 ? 6.167 -1.122 -1.467 1.00 96.62 86 LEU A N 1
ATOM 676 C CA . LEU A 1 86 ? 6.358 -0.005 -0.548 1.00 96.62 86 LEU A CA 1
ATOM 677 C C . LEU A 1 86 ? 5.008 0.577 -0.127 1.00 96.62 86 LEU A C 1
ATOM 679 O O . LEU A 1 86 ? 4.031 0.530 -0.874 1.00 96.62 86 LEU A O 1
ATOM 683 N N . TYR A 1 87 ? 4.966 1.165 1.066 1.00 97.38 87 TYR A N 1
ATOM 684 C CA . TYR A 1 87 ? 3.740 1.668 1.681 1.00 97.38 87 TYR A CA 1
ATOM 685 C C . TYR A 1 87 ? 3.944 3.113 2.130 1.00 97.38 87 TYR A C 1
ATOM 687 O O . TYR A 1 87 ? 4.842 3.406 2.921 1.00 97.38 87 TYR A O 1
ATOM 695 N N . ALA A 1 88 ? 3.123 4.020 1.609 1.00 97.25 88 ALA A N 1
ATOM 696 C CA . ALA A 1 88 ? 3.170 5.437 1.934 1.00 97.25 88 ALA A CA 1
ATOM 697 C C . ALA A 1 88 ? 2.171 5.779 3.042 1.00 97.25 88 ALA A C 1
ATOM 699 O O . ALA A 1 88 ? 0.997 5.414 2.964 1.00 97.25 88 ALA A O 1
ATOM 700 N N . THR A 1 89 ? 2.634 6.554 4.022 1.00 97.19 89 THR A N 1
ATOM 701 C CA . THR A 1 89 ? 1.766 7.365 4.882 1.00 97.19 89 THR A CA 1
ATOM 702 C C . THR A 1 89 ? 1.558 8.712 4.199 1.00 97.19 89 THR A C 1
ATOM 704 O O . THR A 1 89 ? 2.526 9.333 3.746 1.00 97.19 89 THR A O 1
ATOM 707 N N . LYS A 1 90 ? 0.306 9.155 4.081 1.00 94.50 90 LYS A N 1
ATOM 708 C CA . LYS A 1 90 ? -0.009 10.464 3.504 1.00 94.50 90 LYS A CA 1
ATOM 709 C C . LYS A 1 90 ? 0.301 11.581 4.492 1.00 94.50 90 LYS A C 1
ATOM 711 O O . LYS A 1 90 ? 0.377 11.343 5.689 1.00 94.50 90 LYS A O 1
ATOM 716 N N . MET A 1 91 ? 0.479 12.803 3.991 1.00 95.44 91 MET A N 1
ATOM 717 C CA . MET A 1 91 ? 0.856 13.946 4.831 1.00 95.44 91 MET A CA 1
ATOM 718 C C . MET A 1 91 ? -0.186 14.249 5.907 1.00 95.44 91 MET A C 1
ATOM 720 O O . MET A 1 91 ? 0.187 14.625 7.010 1.00 95.44 91 MET A O 1
ATOM 724 N N . GLU A 1 92 ? -1.465 14.087 5.575 1.00 93.69 92 GLU A N 1
ATOM 725 C CA . GLU A 1 92 ? -2.585 14.253 6.501 1.00 93.69 92 GLU A CA 1
ATOM 726 C C . GLU A 1 92 ? -2.637 13.213 7.629 1.00 93.69 92 GLU A C 1
ATOM 728 O O . GLU A 1 92 ? -3.294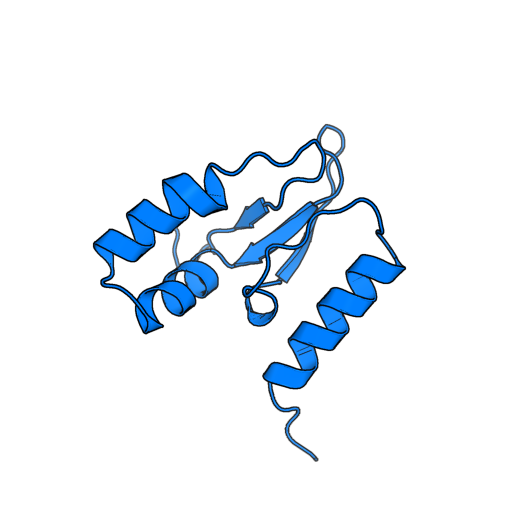 13.483 8.623 1.00 93.69 92 GLU A O 1
ATOM 733 N N . ASP A 1 93 ? -1.926 12.088 7.491 1.00 92.38 93 ASP A N 1
ATOM 734 C CA . ASP A 1 93 ? -1.917 10.979 8.454 1.00 92.38 93 ASP A CA 1
ATOM 735 C C . ASP A 1 93 ? -0.563 10.885 9.206 1.00 92.38 93 ASP A C 1
ATOM 737 O O . ASP A 1 93 ? -0.266 9.881 9.852 1.00 92.38 93 ASP A O 1
ATOM 741 N N . LEU A 1 94 ? 0.344 11.865 9.053 1.00 91.44 94 LEU A N 1
ATOM 742 C CA . LEU A 1 94 ? 1.698 11.802 9.637 1.00 91.44 94 LEU A CA 1
ATOM 743 C C . LEU A 1 94 ? 1.754 12.157 11.127 1.00 91.44 94 LEU A C 1
ATOM 745 O O . LEU A 1 94 ? 2.752 11.842 11.778 1.00 91.44 94 LEU A O 1
ATOM 749 N N . ASP A 1 95 ? 0.757 12.876 11.633 1.00 86.94 95 ASP A N 1
ATOM 750 C CA . ASP A 1 95 ? 0.656 13.336 13.019 1.00 86.94 95 ASP A CA 1
ATOM 751 C C . ASP A 1 95 ? -0.365 12.553 13.860 1.00 86.94 95 ASP A C 1
ATOM 753 O O . ASP A 1 95 ? -0.579 12.903 15.024 1.00 86.94 95 ASP A O 1
ATOM 757 N N . GLU A 1 96 ? -0.942 11.491 13.289 1.00 74.19 96 GLU A N 1
ATOM 758 C CA . GLU A 1 96 ? -1.739 10.473 13.990 1.00 74.19 96 GLU A CA 1
ATOM 759 C C . GLU A 1 96 ? -0.855 9.482 14.769 1.00 74.19 96 GLU A C 1
ATOM 761 O O . GLU A 1 96 ? -1.197 9.198 15.942 1.00 74.19 96 GLU A O 1
#

Radius of gyration: 14.08 Å; Cα contacts (8 Å, |Δi|>4): 110; chains: 1; bounding box: 41×25×35 Å